Protein AF-A0A945W2P3-F1 (afdb_monomer)

Foldseek 3Di:
DDDDDDDAQDWDDDPPFWIWHQPDDDPFWTKIKIGGDPPDDDDDPDPDDDDDDDDIDIDIGTD

Radius of gyration: 12.17 Å; Cα contacts (8 Å, |Δi|>4): 90; chains: 1; bounding box: 25×27×27 Å

Sequence (63 aa):
MLVLARRQGESLKIGNGIEITVKQINPSHIDLRINNSKDIIIDKWKNKITQSHQEATLVSVKV

Nearest PDB structures (foldseek):
  5z38-assembly2_L  TM=9.558E-01  e=3.118E-02  Escherichia coli O127:H6 str. E2348/69
  1vpz-assembly1_A  TM=9.540E-01  e=4.745E-02  Pseudomonas aeruginosa
  1vpz-assembly1_B  TM=9.545E-01  e=6.033E-02  Pseudomonas aeruginosa
  5z38-assembly2_J  TM=9.375E-01  e=5.350E-02  Escherichia coli O127:H6 str. E2348/69
  2bti-assembly1_A  TM=9.642E-01  e=8.144E-02  Yersinia enterocolitica

Structure (mmCIF, N/CA/C/O backbone):
data_AF-A0A945W2P3-F1
#
_entry.id   AF-A0A945W2P3-F1
#
loop_
_atom_site.group_PDB
_atom_site.id
_atom_site.type_symbol
_atom_site.label_atom_id
_atom_site.label_alt_id
_atom_site.label_comp_id
_atom_site.label_asym_id
_atom_site.label_entity_id
_atom_site.label_seq_id
_atom_site.pdbx_PDB_ins_code
_atom_site.Cartn_x
_atom_site.Cartn_y
_atom_site.Cartn_z
_atom_site.occupancy
_atom_site.B_iso_or_equiv
_atom_site.auth_seq_id
_atom_site.auth_comp_id
_atom_site.auth_asym_id
_atom_site.auth_atom_id
_atom_site.pdbx_PDB_model_num
ATOM 1 N N . MET A 1 1 ? -14.826 1.569 -14.368 1.00 80.56 1 MET A N 1
ATOM 2 C CA . MET A 1 1 ? -13.432 1.246 -13.994 1.00 80.56 1 MET A CA 1
ATOM 3 C C . MET A 1 1 ? -12.707 2.556 -13.741 1.00 80.56 1 MET A C 1
ATOM 5 O O . MET A 1 1 ? -12.675 3.378 -14.646 1.00 80.56 1 MET A O 1
ATOM 9 N N . LEU A 1 2 ? -12.215 2.782 -12.522 1.00 89.88 2 LEU A N 1
ATOM 10 C CA . LEU A 1 2 ? -11.432 3.973 -12.181 1.00 89.88 2 LEU A CA 1
ATOM 11 C C . LEU A 1 2 ? -9.945 3.608 -12.219 1.00 89.88 2 LEU A C 1
ATOM 13 O O . LEU A 1 2 ? -9.552 2.624 -11.598 1.00 89.88 2 LEU A O 1
ATOM 17 N N . VAL A 1 3 ? -9.136 4.389 -12.933 1.00 92.25 3 VAL A N 1
ATOM 18 C CA . VAL A 1 3 ? -7.680 4.206 -13.019 1.00 92.25 3 VAL A CA 1
ATOM 19 C C . VAL A 1 3 ? -7.016 5.472 -12.501 1.00 92.25 3 VAL A C 1
ATOM 21 O O . VAL A 1 3 ? -7.317 6.564 -12.976 1.00 92.25 3 VAL A O 1
ATOM 24 N N . LEU A 1 4 ? -6.128 5.328 -11.518 1.00 93.38 4 LEU A N 1
ATOM 25 C CA . LEU A 1 4 ? -5.410 6.440 -10.900 1.00 93.38 4 LEU A CA 1
ATOM 26 C C . LEU A 1 4 ? -3.910 6.177 -10.983 1.00 93.38 4 LEU A C 1
ATOM 28 O O . LEU A 1 4 ? -3.433 5.144 -10.518 1.00 93.38 4 LEU A O 1
ATOM 32 N N . ALA A 1 5 ? -3.168 7.126 -11.548 1.00 94.38 5 ALA A N 1
ATOM 33 C CA . ALA A 1 5 ? -1.714 7.081 -11.536 1.00 94.38 5 ALA A CA 1
ATOM 34 C C . ALA A 1 5 ? -1.185 7.493 -10.153 1.00 94.38 5 ALA A C 1
ATOM 36 O O . ALA A 1 5 ? -1.668 8.463 -9.553 1.00 94.38 5 ALA A O 1
ATOM 37 N N . ARG A 1 6 ? -0.196 6.744 -9.655 1.00 95.44 6 ARG A N 1
ATOM 38 C CA . ARG A 1 6 ? 0.512 7.026 -8.405 1.00 95.44 6 ARG A CA 1
ATOM 39 C C . ARG A 1 6 ? 2.009 6.792 -8.569 1.00 95.44 6 ARG A C 1
ATOM 41 O O . ARG A 1 6 ? 2.422 5.813 -9.188 1.00 95.44 6 ARG A O 1
ATOM 48 N N . ARG A 1 7 ? 2.813 7.697 -8.021 1.00 96.94 7 ARG A N 1
ATOM 49 C CA . ARG A 1 7 ? 4.276 7.597 -7.928 1.00 96.94 7 ARG A CA 1
ATOM 50 C C . ARG A 1 7 ? 4.683 7.037 -6.568 1.00 96.94 7 ARG A C 1
ATOM 52 O O . ARG A 1 7 ? 3.88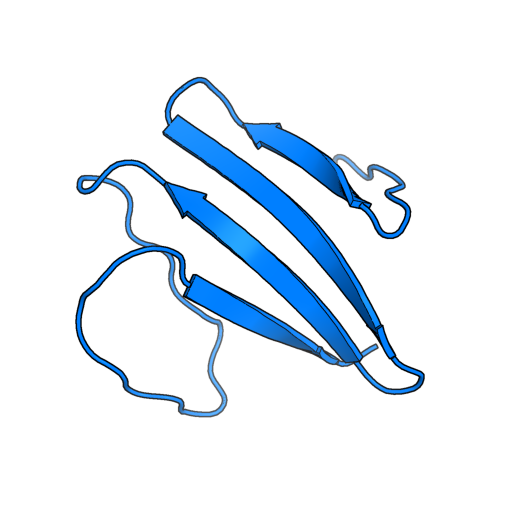8 7.015 -5.631 1.00 96.94 7 ARG A O 1
ATOM 59 N N . GLN A 1 8 ? 5.936 6.604 -6.452 1.00 96.38 8 GLN A N 1
ATOM 60 C CA . GLN A 1 8 ? 6.504 6.206 -5.165 1.00 96.38 8 GLN A CA 1
ATOM 61 C C . GLN A 1 8 ? 6.346 7.336 -4.131 1.00 96.38 8 GLN A C 1
ATOM 63 O O . GLN A 1 8 ? 6.669 8.487 -4.412 1.00 96.38 8 GLN A O 1
ATOM 68 N N . GLY A 1 9 ? 5.838 6.994 -2.947 1.00 96.31 9 GLY A N 1
ATOM 69 C CA . GLY A 1 9 ? 5.510 7.918 -1.860 1.00 96.31 9 GLY A CA 1
ATOM 70 C C . GLY A 1 9 ? 4.069 8.440 -1.875 1.00 96.31 9 GLY A C 1
ATOM 71 O O . GLY A 1 9 ? 3.598 8.914 -0.845 1.00 96.31 9 GLY A O 1
ATOM 72 N N . GLU A 1 10 ? 3.339 8.328 -2.988 1.00 97.69 10 GLU A N 1
ATOM 73 C CA . GLU A 1 10 ? 1.959 8.812 -3.064 1.00 97.69 10 GLU A CA 1
ATOM 74 C C . GLU A 1 10 ? 0.961 7.805 -2.480 1.00 97.69 10 GLU A C 1
ATOM 76 O O . GLU A 1 10 ? 1.141 6.584 -2.578 1.00 97.69 10 GLU A O 1
ATOM 81 N N . SER A 1 11 ? -0.125 8.327 -1.899 1.00 96.06 11 SER A N 1
ATOM 82 C CA . SER A 1 11 ? -1.210 7.522 -1.342 1.00 96.06 11 SER A CA 1
ATOM 83 C C . SER A 1 11 ? -2.555 7.722 -2.047 1.00 96.06 11 SER A C 1
ATOM 85 O O . SER A 1 11 ? -2.827 8.712 -2.736 1.00 96.06 11 SER A O 1
ATOM 87 N N . LEU A 1 12 ? -3.412 6.715 -1.922 1.00 95.50 12 LEU A N 1
ATOM 88 C CA . LEU A 1 12 ? -4.814 6.730 -2.302 1.00 95.50 12 LEU A CA 1
ATOM 89 C C . LEU A 1 12 ? -5.648 6.459 -1.054 1.00 95.50 12 LEU A C 1
ATOM 91 O O . LEU A 1 12 ? -5.481 5.424 -0.412 1.00 95.50 12 LEU A O 1
ATOM 95 N N . LYS A 1 13 ? -6.573 7.368 -0.749 1.00 94.19 13 LYS A N 1
ATOM 96 C CA . LYS A 1 13 ? -7.580 7.173 0.294 1.00 94.19 13 LYS A CA 1
ATOM 97 C C . LYS A 1 13 ? -8.881 6.684 -0.326 1.00 94.19 13 LYS A C 1
ATOM 99 O O . LYS A 1 13 ? -9.333 7.244 -1.325 1.00 94.19 13 LYS A O 1
ATOM 104 N N . ILE A 1 14 ? -9.468 5.647 0.264 1.00 92.38 14 ILE A N 1
ATOM 105 C CA . ILE A 1 14 ? -10.763 5.090 -0.136 1.00 92.38 14 ILE A CA 1
ATOM 106 C C . ILE A 1 14 ? -11.687 5.176 1.078 1.00 92.38 14 ILE A C 1
ATOM 108 O O . ILE A 1 14 ? -11.506 4.465 2.068 1.00 92.38 14 ILE A O 1
ATOM 112 N N . GLY A 1 15 ? -12.662 6.086 1.010 1.00 90.69 15 GLY A N 1
ATOM 113 C CA . GLY A 1 15 ? -13.474 6.453 2.170 1.00 90.69 15 GLY A CA 1
ATOM 114 C C . GLY A 1 15 ? -12.610 6.950 3.336 1.00 90.69 15 GLY A C 1
ATOM 115 O O . GLY A 1 15 ? -11.565 7.566 3.126 1.00 90.69 15 GLY A O 1
ATOM 116 N N . ASN A 1 16 ? -13.039 6.645 4.563 1.00 87.12 16 ASN A N 1
ATOM 117 C CA . ASN A 1 16 ? -12.346 7.056 5.794 1.00 87.12 16 ASN A CA 1
ATOM 118 C C . ASN A 1 16 ? -11.512 5.935 6.434 1.00 87.12 16 ASN A C 1
ATOM 120 O O . ASN A 1 16 ? -10.839 6.172 7.432 1.00 87.12 16 ASN A O 1
ATOM 124 N N . GLY A 1 17 ? -11.588 4.715 5.897 1.00 85.88 17 GLY A N 1
ATOM 125 C CA . GLY A 1 17 ? -11.074 3.515 6.558 1.00 85.88 17 GLY A CA 1
ATOM 126 C C . GLY A 1 17 ? -9.873 2.865 5.884 1.00 85.88 17 GLY A C 1
ATOM 127 O O . GLY A 1 17 ? -9.324 1.941 6.474 1.00 85.88 17 GLY A O 1
ATOM 128 N N . ILE A 1 18 ? -9.483 3.292 4.674 1.00 92.31 18 ILE A N 1
ATOM 129 C CA . ILE A 1 18 ? -8.411 2.661 3.891 1.00 92.31 18 ILE A CA 1
ATOM 130 C C . ILE A 1 18 ? -7.492 3.722 3.284 1.00 92.31 18 ILE A C 1
ATOM 132 O O . ILE A 1 18 ? -7.941 4.639 2.591 1.00 92.31 18 ILE A O 1
ATOM 136 N N . GLU A 1 19 ? -6.191 3.530 3.471 1.00 94.69 19 GLU A N 1
ATOM 137 C CA . GLU A 1 19 ? -5.133 4.251 2.776 1.00 94.69 19 GLU A CA 1
ATOM 138 C C . GLU A 1 19 ? -4.141 3.260 2.156 1.00 94.69 19 GLU A C 1
ATOM 140 O O . GLU A 1 19 ? -3.599 2.386 2.833 1.00 94.69 19 GLU A O 1
ATOM 145 N N . ILE A 1 20 ? -3.902 3.401 0.853 1.00 94.81 20 ILE A N 1
ATOM 146 C CA . ILE A 1 20 ? -2.955 2.592 0.083 1.00 94.81 20 ILE A CA 1
ATOM 147 C C . ILE A 1 20 ? -1.808 3.500 -0.346 1.00 94.81 20 ILE A C 1
ATOM 149 O O . ILE A 1 20 ? -2.034 4.452 -1.086 1.00 94.81 20 ILE A O 1
ATOM 153 N N . THR A 1 21 ? -0.582 3.203 0.069 1.00 96.56 21 THR A N 1
ATOM 154 C CA . THR A 1 21 ? 0.617 3.975 -0.286 1.00 96.56 21 THR A CA 1
ATOM 155 C C . THR A 1 21 ? 1.538 3.149 -1.174 1.00 96.56 21 THR A C 1
ATOM 157 O O . THR A 1 21 ? 1.867 2.010 -0.832 1.00 96.56 21 THR A O 1
ATOM 160 N N . VAL A 1 22 ? 2.015 3.734 -2.278 1.00 96.25 22 VAL A N 1
ATOM 161 C CA . VAL A 1 22 ? 3.092 3.144 -3.087 1.00 96.25 22 VAL A CA 1
ATOM 162 C C . VAL A 1 22 ? 4.405 3.332 -2.336 1.00 96.25 22 VAL A C 1
ATOM 164 O O . VAL A 1 22 ? 4.984 4.415 -2.349 1.00 96.25 22 VAL A O 1
ATOM 167 N N . LYS A 1 23 ? 4.875 2.299 -1.637 1.00 94.00 23 LYS A N 1
ATOM 168 C CA . LYS A 1 23 ? 6.069 2.402 -0.794 1.00 94.00 23 LYS A CA 1
ATOM 169 C C . LYS A 1 23 ? 7.343 2.366 -1.631 1.00 94.00 23 LYS A C 1
ATOM 171 O O . LYS A 1 23 ? 8.223 3.198 -1.428 1.00 94.00 23 LYS A O 1
ATOM 176 N N . GLN A 1 24 ? 7.432 1.414 -2.554 1.00 94.50 24 GLN A N 1
ATOM 177 C CA . GLN A 1 24 ? 8.615 1.215 -3.383 1.00 94.50 24 GLN A CA 1
ATOM 178 C C . GLN A 1 24 ? 8.234 0.617 -4.734 1.00 94.50 24 GLN A C 1
ATOM 180 O O . GLN A 1 24 ? 7.406 -0.290 -4.801 1.00 94.50 24 GLN A O 1
ATOM 185 N N . ILE A 1 25 ? 8.843 1.124 -5.805 1.00 94.00 25 ILE A N 1
ATOM 186 C CA . ILE A 1 25 ? 8.698 0.577 -7.157 1.00 94.00 25 ILE A CA 1
ATOM 187 C C . ILE A 1 25 ? 9.998 -0.148 -7.505 1.00 94.00 25 ILE A C 1
ATOM 189 O O . ILE A 1 25 ? 11.048 0.480 -7.625 1.00 94.00 25 ILE A O 1
ATOM 193 N N . ASN A 1 26 ? 9.925 -1.468 -7.665 1.00 91.62 26 ASN A N 1
ATOM 194 C CA . ASN A 1 26 ? 11.036 -2.311 -8.096 1.00 91.62 26 ASN A CA 1
ATOM 195 C C . ASN A 1 26 ? 10.818 -2.760 -9.555 1.00 91.62 26 ASN A C 1
ATOM 197 O O . ASN A 1 26 ? 9.688 -2.735 -10.045 1.00 91.62 26 ASN A O 1
ATOM 201 N N . PRO A 1 27 ? 11.863 -3.227 -10.265 1.00 91.75 27 PRO A N 1
ATOM 202 C CA . PRO A 1 27 ? 11.738 -3.619 -11.673 1.00 91.75 27 PRO A CA 1
ATOM 203 C C . PRO A 1 27 ? 10.712 -4.728 -11.953 1.00 91.75 27 PRO A C 1
ATOM 205 O O . PRO A 1 27 ? 10.179 -4.800 -13.052 1.00 91.75 27 PRO A O 1
ATOM 208 N N . SER A 1 28 ? 10.454 -5.608 -10.981 1.00 89.88 28 SER A N 1
ATOM 209 C CA . SER A 1 28 ? 9.576 -6.779 -11.136 1.00 89.88 28 SER A CA 1
ATOM 210 C C . SER A 1 28 ? 8.322 -6.744 -10.264 1.00 89.88 28 SER A C 1
ATOM 212 O O . SER A 1 28 ? 7.456 -7.608 -10.403 1.00 89.88 28 SER A O 1
ATOM 214 N N . HIS A 1 29 ? 8.237 -5.800 -9.326 1.00 85.94 29 HIS A N 1
ATOM 215 C CA . HIS A 1 29 ? 7.123 -5.700 -8.393 1.00 85.94 29 HIS A CA 1
ATOM 216 C C . HIS A 1 29 ? 7.027 -4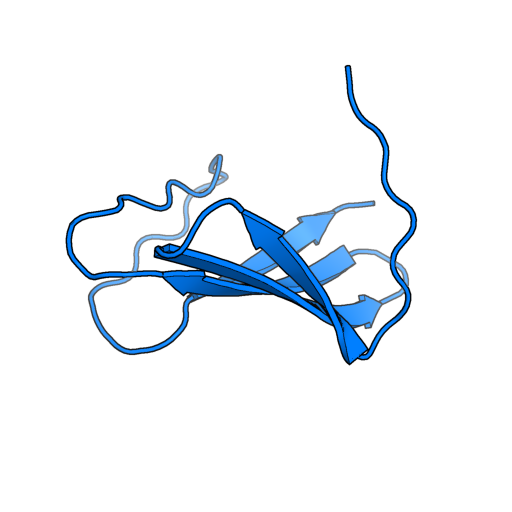.310 -7.762 1.00 85.94 29 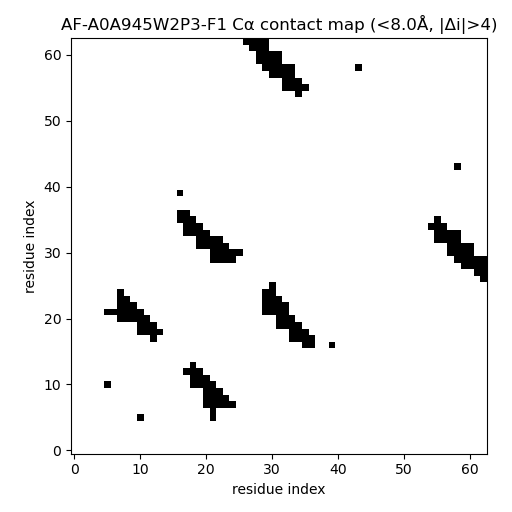HIS A C 1
ATOM 218 O O . HIS A 1 29 ? 7.991 -3.551 -7.736 1.00 85.94 29 HIS A O 1
ATOM 224 N N . ILE A 1 30 ? 5.868 -3.994 -7.200 1.00 90.56 30 ILE A N 1
ATOM 225 C CA . ILE A 1 30 ? 5.624 -2.771 -6.434 1.00 90.56 30 ILE A CA 1
ATOM 226 C C . ILE A 1 30 ? 5.235 -3.166 -5.017 1.00 90.56 30 ILE A C 1
ATOM 228 O O . ILE A 1 30 ? 4.315 -3.964 -4.835 1.00 90.56 30 ILE A O 1
ATOM 232 N N . ASP A 1 31 ? 5.893 -2.578 -4.025 1.00 90.50 31 ASP A N 1
ATOM 233 C CA . ASP A 1 31 ? 5.510 -2.724 -2.627 1.00 90.50 31 ASP A CA 1
ATOM 234 C C . ASP A 1 31 ? 4.475 -1.664 -2.257 1.00 90.50 31 ASP A C 1
ATOM 236 O O . ASP A 1 31 ? 4.735 -0.457 -2.281 1.00 90.50 31 ASP A O 1
ATOM 240 N N . LEU A 1 32 ? 3.293 -2.129 -1.875 1.00 93.00 32 LEU A N 1
ATOM 241 C CA . LEU A 1 32 ? 2.198 -1.316 -1.375 1.00 93.00 32 LEU A CA 1
ATOM 242 C C . LEU A 1 32 ? 2.101 -1.468 0.140 1.00 93.00 32 LEU A C 1
ATOM 244 O O . LEU A 1 32 ? 2.125 -2.580 0.672 1.00 93.00 32 LEU A O 1
ATOM 248 N N . ARG A 1 33 ? 1.950 -0.346 0.841 1.00 92.25 33 ARG A N 1
ATOM 249 C CA . ARG A 1 33 ? 1.526 -0.327 2.243 1.00 92.25 33 ARG A CA 1
ATOM 250 C C . ARG A 1 33 ? 0.028 -0.076 2.272 1.00 92.25 33 ARG A C 1
ATOM 252 O O . ARG A 1 33 ? -0.421 0.939 1.751 1.00 92.25 33 ARG A O 1
ATOM 259 N N . ILE A 1 34 ? -0.721 -0.974 2.900 1.00 92.00 34 ILE A N 1
ATOM 260 C CA . ILE A 1 34 ? -2.159 -0.796 3.111 1.00 92.00 34 ILE A CA 1
ATOM 261 C C . ILE A 1 34 ? -2.385 -0.569 4.602 1.00 92.00 34 ILE A C 1
ATOM 263 O O . ILE A 1 34 ? -2.056 -1.424 5.428 1.00 92.00 34 ILE A O 1
ATOM 267 N N . ASN A 1 35 ? -2.893 0.615 4.931 1.00 90.88 35 ASN A N 1
ATOM 268 C CA . ASN A 1 35 ? -3.367 0.967 6.258 1.00 90.88 35 ASN A CA 1
ATOM 269 C C . ASN A 1 35 ? -4.894 0.918 6.250 1.00 90.88 35 ASN A C 1
ATOM 271 O O . ASN 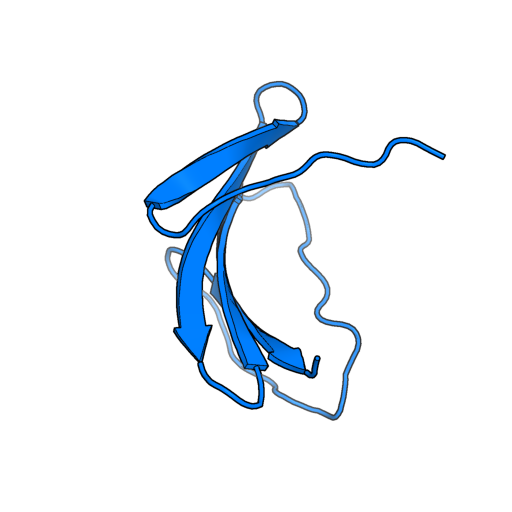A 1 35 ? -5.528 1.528 5.387 1.00 90.88 35 ASN A O 1
ATOM 275 N N . ASN A 1 36 ? -5.476 0.183 7.188 1.00 89.44 36 ASN A N 1
ATOM 276 C CA . ASN A 1 36 ? -6.912 0.003 7.265 1.00 89.44 36 ASN A CA 1
ATOM 277 C C . ASN A 1 36 ? -7.399 -0.084 8.710 1.00 89.44 36 ASN A C 1
ATOM 279 O O . ASN A 1 36 ? -6.657 -0.469 9.614 1.00 89.44 36 ASN A O 1
ATOM 283 N N . SER A 1 37 ? -8.673 0.243 8.908 1.00 84.00 37 SER A N 1
ATOM 284 C CA . SER A 1 37 ? -9.355 -0.024 10.172 1.00 84.00 37 SER A CA 1
ATOM 285 C C . SER A 1 37 ? -9.532 -1.534 10.401 1.00 84.00 37 SER A C 1
ATOM 287 O O . SER A 1 37 ? -9.610 -2.312 9.447 1.00 84.00 37 SER A O 1
ATOM 289 N N . LYS A 1 38 ? -9.571 -1.959 11.671 1.00 79.88 38 LYS A N 1
ATOM 290 C CA . LYS A 1 38 ? -9.557 -3.379 12.089 1.00 79.88 38 LYS A CA 1
ATOM 291 C C . LYS A 1 38 ? -10.765 -4.193 11.605 1.00 79.88 38 LYS A C 1
ATOM 293 O O . LYS A 1 38 ? -10.697 -5.414 11.570 1.00 79.88 38 LYS A O 1
ATOM 298 N N . ASP A 1 39 ? -11.854 -3.522 11.264 1.00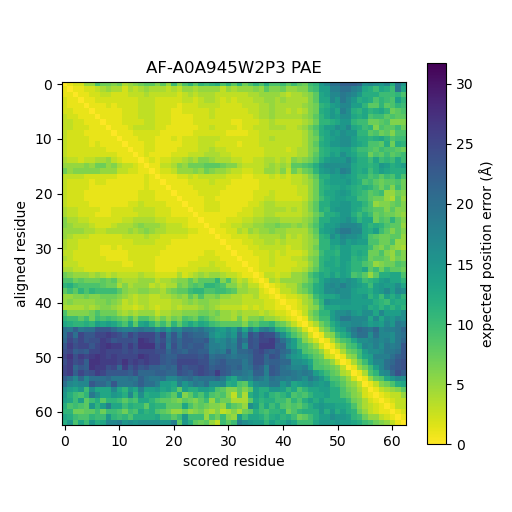 84.75 39 ASP A N 1
ATOM 299 C CA . ASP A 1 39 ? -13.095 -4.082 10.722 1.00 84.75 39 ASP A CA 1
ATOM 300 C C . ASP A 1 39 ? -13.024 -4.380 9.215 1.00 84.75 39 ASP A C 1
ATOM 302 O O . ASP A 1 39 ? -13.913 -5.036 8.675 1.00 84.75 39 ASP A O 1
ATOM 306 N N . ILE A 1 40 ? -11.963 -3.941 8.532 1.00 81.38 40 ILE A N 1
ATOM 307 C CA . ILE A 1 40 ? -11.779 -4.145 7.095 1.00 81.38 40 ILE A CA 1
ATOM 308 C C . ILE A 1 40 ? -10.811 -5.306 6.866 1.00 81.38 40 ILE A C 1
ATOM 310 O O . ILE A 1 40 ? -9.677 -5.298 7.342 1.00 81.38 40 ILE A O 1
ATOM 314 N N . ILE A 1 41 ? -11.245 -6.300 6.094 1.00 82.38 41 ILE A N 1
ATOM 315 C CA . ILE A 1 41 ? -10.406 -7.433 5.699 1.00 82.38 41 ILE A CA 1
ATOM 316 C C . ILE A 1 41 ? -9.677 -7.075 4.402 1.00 82.38 41 ILE A C 1
ATOM 318 O O . ILE A 1 41 ? -10.300 -6.707 3.407 1.00 82.38 41 ILE A O 1
ATOM 322 N N . ILE A 1 42 ? -8.347 -7.192 4.416 1.00 82.12 42 ILE A N 1
ATOM 323 C CA . ILE A 1 42 ? -7.499 -7.044 3.231 1.00 82.12 42 ILE A CA 1
ATOM 324 C C . ILE A 1 42 ? -7.018 -8.429 2.815 1.00 82.12 42 ILE A C 1
ATOM 326 O O . ILE A 1 42 ? -6.032 -8.946 3.345 1.00 82.12 42 ILE A O 1
ATOM 330 N N . ASP A 1 43 ? -7.697 -9.021 1.840 1.00 82.38 43 ASP A N 1
ATOM 331 C CA . ASP A 1 43 ? -7.255 -10.274 1.248 1.00 82.38 43 ASP A CA 1
ATOM 332 C C . ASP A 1 43 ? -6.220 -10.007 0.158 1.00 82.38 43 ASP A C 1
ATOM 334 O O . ASP A 1 43 ? -6.479 -9.357 -0.857 1.00 82.38 43 ASP A O 1
ATOM 338 N N . LYS A 1 44 ? -5.015 -10.548 0.349 1.00 71.38 44 LYS A N 1
ATOM 339 C CA . LYS A 1 44 ? -4.055 -10.659 -0.749 1.00 71.38 44 LYS A CA 1
ATOM 340 C C . LYS A 1 44 ? -4.549 -11.766 -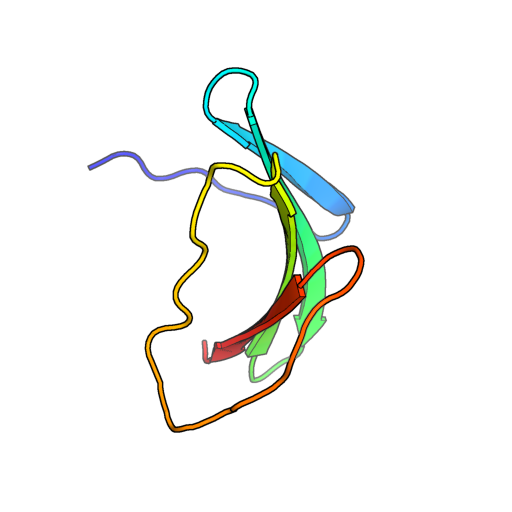1.668 1.00 71.38 44 LYS A C 1
ATOM 342 O O . LYS A 1 44 ? -4.693 -12.906 -1.223 1.00 71.38 44 LYS A O 1
ATOM 347 N N . TRP A 1 45 ? -4.744 -11.465 -2.948 1.00 69.81 45 TRP A N 1
ATOM 348 C CA . TRP A 1 45 ? -4.964 -12.508 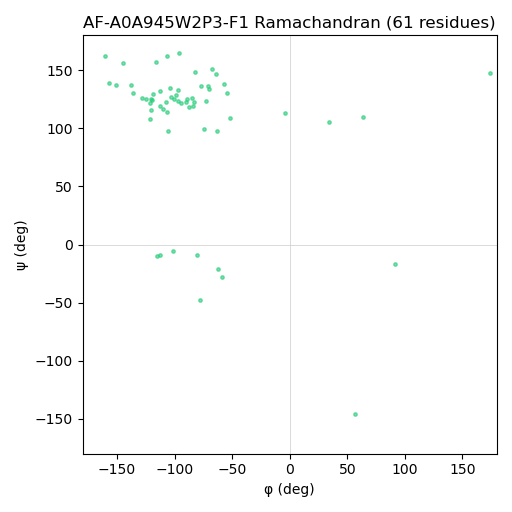-3.946 1.00 69.81 45 TRP A CA 1
ATOM 349 C C . TRP A 1 45 ? -3.705 -13.390 -4.017 1.00 69.81 45 TRP A C 1
ATOM 351 O O . TRP A 1 45 ? -2.686 -13.006 -4.592 1.00 69.81 45 TRP A O 1
ATOM 361 N N . LYS A 1 46 ? -3.743 -14.535 -3.321 1.00 54.28 46 LYS A N 1
ATOM 362 C CA . LYS A 1 46 ? -2.633 -15.492 -3.188 1.00 54.28 46 LYS A CA 1
ATOM 363 C C . LYS A 1 46 ? -2.188 -15.961 -4.582 1.00 54.28 46 LYS A C 1
ATOM 365 O O . LYS A 1 46 ? -3.015 -16.247 -5.435 1.00 54.28 46 LYS A O 1
ATOM 370 N N . ASN A 1 47 ? -0.891 -16.079 -4.861 1.00 44.31 47 ASN A N 1
ATOM 371 C CA . ASN A 1 47 ? -0.062 -17.136 -4.274 1.00 44.31 47 ASN A CA 1
ATOM 372 C C . ASN A 1 47 ? 0.254 -16.989 -2.771 1.00 44.31 47 ASN A C 1
ATOM 374 O O . ASN A 1 47 ? 0.510 -15.907 -2.255 1.00 44.31 47 ASN A O 1
ATOM 378 N N . LYS A 1 48 ? 0.146 -18.115 -2.051 1.00 41.84 48 LYS A N 1
ATOM 379 C CA . LYS A 1 48 ? 0.046 -18.234 -0.585 1.00 41.84 48 LYS A CA 1
ATOM 380 C C . LYS A 1 48 ? 1.139 -17.482 0.189 1.00 41.84 48 LYS A C 1
ATOM 382 O O . LYS A 1 48 ? 2.240 -17.992 0.322 1.00 41.84 48 LYS A O 1
ATOM 387 N N . ILE A 1 49 ? 0.775 -16.383 0.854 1.00 43.97 49 ILE A N 1
ATOM 388 C CA . ILE A 1 49 ? 1.455 -15.936 2.078 1.00 43.97 49 ILE A CA 1
ATOM 389 C C . ILE A 1 49 ? 0.417 -15.906 3.195 1.00 43.97 49 ILE A C 1
ATOM 391 O O . ILE A 1 49 ? -0.587 -15.201 3.123 1.00 43.97 49 ILE A O 1
ATOM 395 N N . THR A 1 50 ? 0.620 -16.760 4.188 1.00 44.94 50 THR A N 1
ATOM 396 C CA . THR A 1 50 ? -0.068 -16.711 5.475 1.00 44.94 50 THR A CA 1
ATOM 397 C C . THR A 1 50 ? 0.794 -15.839 6.371 1.00 44.94 50 THR A C 1
ATOM 399 O O . THR A 1 50 ? 1.955 -16.188 6.551 1.00 44.94 50 THR A O 1
ATOM 402 N N . GLN A 1 51 ? 0.270 -14.747 6.933 1.00 48.59 51 GLN A N 1
ATOM 403 C CA . GLN A 1 51 ? 0.792 -14.259 8.207 1.00 48.59 51 GLN A CA 1
ATOM 404 C C . GLN A 1 51 ? -0.204 -13.390 8.975 1.00 48.59 51 GLN A C 1
ATOM 406 O O . GLN A 1 51 ? -0.958 -12.597 8.417 1.00 48.59 51 GLN A O 1
ATOM 411 N N . SER A 1 52 ? -0.179 -13.664 10.273 1.00 42.66 52 SER A N 1
ATOM 412 C CA . SER A 1 52 ? -0.938 -13.155 11.402 1.00 42.66 52 SER A CA 1
ATOM 413 C C . SER A 1 52 ? -0.7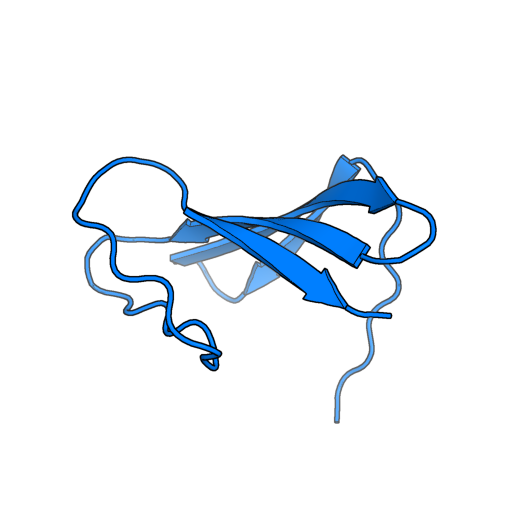13 -11.669 11.689 1.00 42.66 52 SER A C 1
ATOM 415 O O . SER A 1 52 ? 0.395 -11.172 11.536 1.00 42.66 52 SER A O 1
ATOM 417 N N . HIS A 1 53 ? -1.780 -11.023 12.169 1.00 45.53 53 HIS A N 1
ATOM 418 C CA . HIS A 1 53 ? -1.848 -9.775 12.941 1.00 45.53 53 HIS A CA 1
ATOM 419 C C . HIS A 1 53 ? -0.507 -9.124 13.351 1.00 45.53 53 HIS A C 1
ATOM 421 O O . HIS A 1 53 ? 0.165 -9.634 14.241 1.00 45.53 53 HIS A O 1
ATOM 427 N N . GLN A 1 54 ? -0.191 -7.946 12.798 1.00 46.75 54 GLN A N 1
ATOM 428 C CA . GLN A 1 54 ? -0.267 -6.615 13.441 1.00 46.75 54 GLN A CA 1
ATOM 429 C C . GLN A 1 54 ? 0.330 -5.530 12.511 1.00 46.75 54 GLN A C 1
ATOM 431 O O . GLN A 1 54 ? 1.212 -5.811 11.711 1.00 46.75 54 GLN A O 1
ATOM 436 N N . GLU A 1 55 ? -0.240 -4.322 12.605 1.00 54.19 55 GLU A N 1
ATOM 437 C CA . GLU A 1 55 ? 0.134 -3.018 12.016 1.00 54.19 55 GLU A CA 1
ATOM 438 C C . GLU A 1 55 ? 0.790 -2.977 10.617 1.00 54.19 55 GLU A C 1
ATOM 440 O O . GLU A 1 55 ? 1.988 -3.162 10.438 1.00 54.19 55 GLU A O 1
ATOM 445 N N . ALA A 1 56 ? -0.025 -2.559 9.639 1.00 54.94 56 ALA A N 1
ATOM 446 C CA . ALA A 1 56 ? 0.310 -2.280 8.240 1.00 54.94 56 ALA A CA 1
ATOM 447 C C . ALA A 1 56 ? 0.807 -3.485 7.424 1.00 54.94 56 ALA A C 1
ATOM 449 O O . ALA A 1 56 ? 1.940 -3.952 7.525 1.00 54.94 56 ALA A O 1
ATOM 450 N N . THR A 1 57 ? -0.042 -3.925 6.498 1.00 65.81 57 THR A N 1
ATOM 451 C CA . THR A 1 57 ? 0.280 -5.039 5.606 1.00 65.81 57 THR A CA 1
ATOM 452 C C . THR A 1 57 ? 1.094 -4.538 4.412 1.00 65.81 57 THR A C 1
ATOM 454 O O . THR A 1 57 ? 0.632 -3.677 3.661 1.00 65.81 57 THR A O 1
ATOM 457 N N . LEU A 1 58 ? 2.290 -5.100 4.209 1.00 67.00 58 LEU A N 1
ATOM 458 C CA . LEU A 1 58 ? 3.060 -4.929 2.972 1.00 67.00 58 LEU A CA 1
ATOM 459 C C . LEU A 1 58 ? 2.597 -5.946 1.922 1.00 67.00 58 LEU A C 1
ATOM 461 O O . LEU A 1 58 ? 2.561 -7.152 2.187 1.00 67.00 58 LEU A O 1
ATOM 465 N N . VAL A 1 59 ? 2.230 -5.470 0.735 1.00 72.00 59 VAL A N 1
ATOM 466 C CA . VAL A 1 59 ? 1.814 -6.298 -0.406 1.00 72.00 59 VAL A CA 1
ATOM 467 C C . VAL A 1 59 ? 2.738 -6.016 -1.582 1.00 72.00 59 VAL A C 1
ATOM 469 O O . VAL A 1 59 ? 2.796 -4.880 -2.034 1.00 72.00 59 VAL A O 1
ATOM 472 N N . SER A 1 60 ? 3.410 -7.041 -2.101 1.00 71.94 60 SER A N 1
ATOM 473 C CA . SER A 1 60 ? 4.188 -6.932 -3.338 1.00 71.94 60 SER A CA 1
ATOM 474 C C . SER A 1 60 ? 3.329 -7.371 -4.524 1.00 71.94 60 SER A C 1
ATOM 476 O O . SER A 1 60 ? 2.830 -8.498 -4.549 1.00 71.94 60 SER A O 1
ATOM 478 N N . VAL A 1 61 ? 3.139 -6.485 -5.501 1.00 72.06 61 VAL A N 1
ATOM 479 C CA . VAL A 1 61 ? 2.349 -6.735 -6.718 1.00 72.06 61 VAL A CA 1
ATOM 480 C C . VAL A 1 61 ? 3.297 -6.877 -7.900 1.00 72.06 61 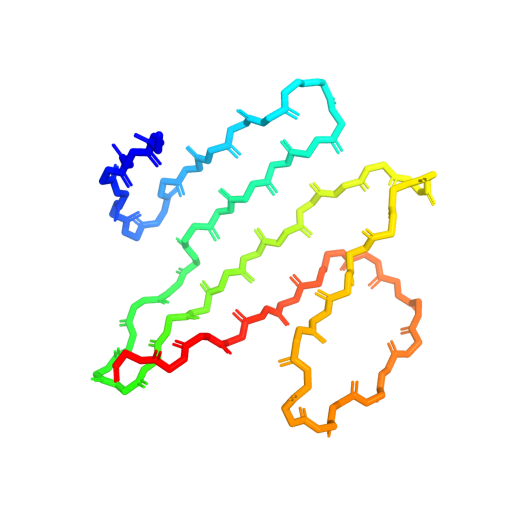VAL A C 1
ATOM 482 O O . VAL A 1 61 ? 4.073 -5.963 -8.154 1.00 72.06 61 VAL A O 1
ATOM 485 N N . LYS A 1 62 ? 3.252 -8.010 -8.610 1.00 69.12 62 LYS A N 1
ATOM 486 C CA . LYS A 1 62 ? 4.074 -8.246 -9.806 1.00 69.12 62 LYS A CA 1
ATOM 487 C C . LYS A 1 62 ? 3.582 -7.368 -10.964 1.00 69.12 62 LYS A C 1
ATOM 489 O O . LYS A 1 62 ? 2.372 -7.308 -11.182 1.00 69.12 62 LYS A O 1
ATOM 494 N N . VAL A 1 63 ? 4.512 -6.713 -11.661 1.00 61.09 63 VAL A N 1
ATOM 495 C CA . VAL A 1 63 ? 4.242 -5.912 -12.873 1.00 61.09 63 VAL A CA 1
ATOM 496 C C . VAL A 1 63 ? 4.372 -6.785 -14.115 1.00 61.09 63 VAL A C 1
ATOM 498 O O . VAL A 1 63 ? 5.243 -7.690 -14.101 1.00 61.09 63 VAL A O 1
#

pLDDT: mean 80.14, std 17.48, range [41.84, 97.69]

Mean predicted aligned error: 8.26 Å

Secondary structure (DSSP, 8-state):
-------TT-EEEETTTEEEEEEEE-SSEEEEEEEE-TTS------S-------S-EEEEEE-

Solvent-accessible surface area (backbone atoms only — not comparable to full-atom values): 4226 Å² total; per-residue (Å²): 139,89,85,80,92,78,54,72,73,40,72,47,72,54,82,94,50,35,38,42,29,33,66,41,78,51,101,59,31,33,36,31,39,42,44,65,44,93,91,60,87,85,80,74,86,65,81,90,75,88,83,80,93,74,85,65,52,77,44,78,45,76,110